Protein AF-A0A5Q4E568-F1 (afdb_monomer_lite)

Foldseek 3Di:
DQVQLVDDDDLVVLLVVLVVDVVSVVVLVVLLLDQDPPSNLSSLVSNLVNAAQQRPSCQVCLVSLLVSLPPHALSSNLSSLSVNVSHDDDPVCLVSLLVSLCVLQLPLPHALNSNLSSLLSNLVSCVVPVVCPVVLVVSLDCSRPVSHDPVSNVVSVVSD

pLDDT: mean 96.93, std 1.88, range [87.62, 98.88]

Structure (mmCIF, N/CA/C/O backbone):
data_AF-A0A5Q4E568-F1
#
_entry.id   AF-A0A5Q4E568-F1
#
loop_
_atom_site.group_PDB
_atom_site.id
_atom_site.type_symbol
_atom_site.label_atom_id
_atom_site.label_alt_id
_atom_site.label_comp_id
_atom_site.label_asym_id
_atom_site.label_entity_id
_atom_site.label_seq_id
_atom_site.pdbx_PDB_ins_code
_atom_site.Cartn_x
_atom_site.Cartn_y
_atom_site.Cartn_z
_atom_site.occupancy
_atom_site.B_iso_or_equiv
_atom_site.auth_seq_id
_atom_site.auth_comp_id
_atom_site.auth_asym_id
_atom_site.auth_atom_id
_atom_site.pdbx_PDB_model_num
ATOM 1 N N . MET A 1 1 ? 14.995 -4.856 -17.085 1.00 96.12 1 MET A N 1
ATOM 2 C CA . MET A 1 1 ? 14.725 -4.018 -15.890 1.00 96.12 1 MET A CA 1
ATOM 3 C C . MET A 1 1 ? 15.448 -4.468 -14.619 1.00 96.12 1 MET A C 1
ATOM 5 O O . MET A 1 1 ? 15.857 -3.605 -13.848 1.00 96.12 1 MET A O 1
ATOM 9 N N . LYS A 1 2 ? 15.630 -5.776 -14.369 1.00 95.12 2 LYS A N 1
ATOM 10 C CA . LYS A 1 2 ? 16.262 -6.286 -13.126 1.00 95.12 2 LYS A CA 1
ATOM 11 C C . LYS A 1 2 ? 17.632 -5.675 -12.806 1.00 95.12 2 LYS A C 1
ATOM 13 O O . LYS A 1 2 ? 17.850 -5.264 -11.672 1.00 95.12 2 LYS A O 1
ATOM 18 N N . GLU A 1 3 ? 18.519 -5.578 -13.794 1.00 95.75 3 GLU A N 1
ATOM 19 C CA . GLU A 1 3 ? 19.861 -4.996 -13.623 1.00 95.75 3 GLU A CA 1
ATOM 20 C C . GLU A 1 3 ? 19.802 -3.518 -13.219 1.00 95.75 3 GLU A C 1
ATOM 22 O O . GLU A 1 3 ? 20.449 -3.114 -12.254 1.00 95.75 3 GLU A O 1
ATOM 27 N N . ILE A 1 4 ? 18.950 -2.734 -13.890 1.00 95.94 4 ILE A N 1
ATOM 28 C CA . ILE A 1 4 ? 18.729 -1.314 -13.579 1.00 95.94 4 ILE A CA 1
ATOM 29 C C . ILE A 1 4 ? 18.266 -1.166 -12.125 1.00 95.94 4 ILE A C 1
ATOM 31 O O . ILE A 1 4 ? 18.853 -0.407 -11.360 1.00 95.94 4 ILE A O 1
ATOM 35 N N . LEU A 1 5 ? 17.252 -1.937 -11.719 1.00 96.88 5 LEU A N 1
ATOM 36 C CA . LEU A 1 5 ? 16.666 -1.876 -10.375 1.00 96.88 5 LEU A CA 1
ATOM 37 C C . LEU A 1 5 ? 17.610 -2.401 -9.278 1.00 96.88 5 LEU A C 1
ATOM 39 O O . LEU A 1 5 ? 17.512 -1.974 -8.124 1.00 96.88 5 LEU A O 1
ATOM 43 N N . ALA A 1 6 ? 18.537 -3.301 -9.613 1.00 96.50 6 ALA A N 1
ATOM 44 C CA . ALA A 1 6 ? 19.588 -3.758 -8.705 1.00 96.50 6 ALA A CA 1
ATOM 45 C C . ALA A 1 6 ? 20.673 -2.687 -8.481 1.00 96.50 6 ALA A C 1
ATOM 47 O O . ALA A 1 6 ? 21.226 -2.589 -7.384 1.00 96.50 6 ALA A O 1
ATOM 48 N N . GLY A 1 7 ? 20.944 -1.859 -9.492 1.00 95.44 7 GLY A N 1
ATOM 49 C CA . GLY A 1 7 ? 21.961 -0.809 -9.466 1.00 95.44 7 GLY A CA 1
ATOM 50 C C . GLY A 1 7 ? 21.504 0.525 -8.869 1.00 95.44 7 GLY A C 1
ATOM 51 O O . GLY A 1 7 ? 20.520 0.617 -8.131 1.00 95.44 7 GLY A O 1
ATOM 52 N N . ARG A 1 8 ? 22.265 1.584 -9.168 1.00 95.12 8 ARG A N 1
ATOM 53 C CA . ARG A 1 8 ? 21.833 2.977 -8.981 1.00 95.12 8 ARG A CA 1
ATOM 54 C C . ARG A 1 8 ? 21.131 3.429 -10.257 1.00 95.12 8 ARG A C 1
ATOM 56 O O . ARG A 1 8 ? 21.626 3.161 -11.345 1.00 95.12 8 ARG A O 1
ATOM 63 N N . PHE A 1 9 ? 20.023 4.140 -10.115 1.00 96.38 9 PHE A N 1
ATOM 64 C CA . PHE A 1 9 ? 19.276 4.702 -11.235 1.00 96.38 9 PHE A CA 1
ATOM 65 C C . PHE A 1 9 ? 18.745 6.086 -10.864 1.00 96.38 9 PHE A C 1
ATOM 67 O O . PHE A 1 9 ? 18.552 6.391 -9.683 1.00 96.38 9 PHE A O 1
ATOM 74 N N . ASN A 1 10 ? 18.513 6.921 -11.872 1.00 97.69 10 ASN A N 1
ATOM 75 C CA . ASN A 1 10 ? 17.818 8.188 -11.706 1.00 97.69 10 ASN A CA 1
ATOM 76 C C . ASN A 1 10 ? 16.300 7.934 -11.719 1.00 97.69 10 ASN A C 1
ATOM 78 O O . ASN A 1 10 ? 15.782 7.269 -12.617 1.00 97.69 10 ASN A O 1
ATOM 82 N N . LYS A 1 11 ? 15.586 8.427 -10.701 1.00 97.38 11 LYS A N 1
ATOM 83 C CA . LYS A 1 11 ? 14.148 8.171 -10.535 1.00 97.38 11 LYS A CA 1
ATOM 84 C C . LYS A 1 11 ? 13.345 8.811 -11.668 1.00 97.38 11 LYS A C 1
ATOM 86 O O . LYS A 1 11 ? 12.472 8.161 -12.228 1.00 97.38 11 LYS A O 1
ATOM 91 N N . GLU A 1 12 ? 13.633 10.064 -12.002 1.00 98.00 12 GLU A N 1
ATOM 92 C CA . GLU A 1 12 ? 12.919 10.834 -13.021 1.00 98.00 12 GLU A CA 1
ATOM 93 C C . GLU A 1 12 ? 13.098 10.231 -14.423 1.00 98.00 12 GLU A C 1
ATOM 95 O O . GLU A 1 12 ? 12.135 10.137 -15.183 1.00 98.00 12 GLU A O 1
ATOM 100 N N . GLU A 1 13 ? 14.306 9.779 -14.761 1.00 97.88 13 GLU A N 1
ATOM 101 C CA . GLU A 1 13 ? 14.574 9.069 -16.018 1.00 97.88 13 GLU A CA 1
ATOM 102 C C . GLU A 1 13 ? 13.841 7.730 -16.077 1.00 97.88 13 GLU A C 1
ATOM 104 O O . GLU A 1 13 ? 13.240 7.398 -17.099 1.00 97.88 13 GLU A O 1
ATOM 109 N N . LEU A 1 14 ? 13.837 6.979 -14.972 1.00 97.88 14 LEU A N 1
ATOM 110 C CA . LEU A 1 14 ? 13.170 5.686 -14.926 1.00 97.88 14 LEU A CA 1
ATOM 111 C C . LEU A 1 14 ? 11.645 5.833 -15.007 1.00 97.88 14 LEU A C 1
ATOM 113 O O . LEU A 1 14 ? 11.013 5.066 -15.722 1.00 97.88 14 LEU A O 1
ATOM 117 N N . VAL A 1 15 ? 11.054 6.853 -14.376 1.00 98.38 15 VAL A N 1
ATOM 118 C CA . VAL A 1 15 ? 9.627 7.182 -14.551 1.00 98.38 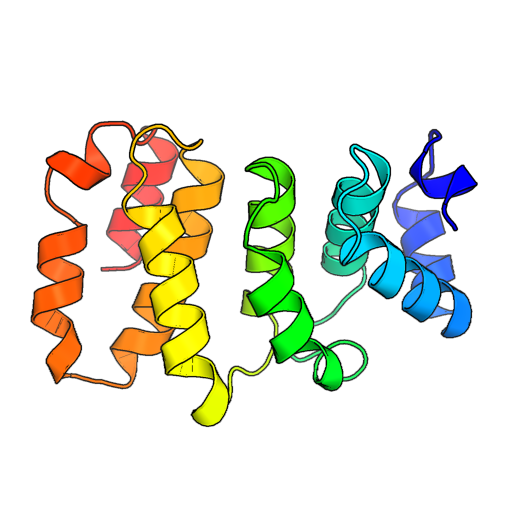15 VAL A CA 1
ATOM 119 C C . VAL A 1 15 ? 9.311 7.494 -16.017 1.00 98.38 15 VAL A C 1
ATOM 121 O O . VAL A 1 15 ? 8.334 6.974 -16.554 1.00 98.38 15 VAL A O 1
ATOM 124 N N . LYS A 1 16 ? 10.144 8.296 -16.699 1.00 98.06 16 LYS A N 1
ATOM 125 C CA . LYS A 1 16 ? 9.963 8.582 -18.135 1.00 98.06 16 LYS A CA 1
ATOM 126 C C . LYS A 1 16 ? 10.023 7.307 -18.975 1.00 98.06 16 LYS A C 1
ATOM 128 O O . LYS A 1 16 ? 9.167 7.125 -19.834 1.00 98.06 16 LYS A O 1
ATOM 133 N N . LEU A 1 17 ? 10.986 6.422 -18.705 1.00 98.00 17 LEU A N 1
ATOM 134 C CA . LEU A 1 17 ? 11.104 5.138 -19.398 1.00 98.00 17 LEU A CA 1
ATOM 135 C C . LEU A 1 17 ? 9.851 4.278 -19.200 1.00 98.00 17 LEU A C 1
ATOM 137 O O . LEU A 1 17 ? 9.287 3.793 -20.173 1.00 98.00 17 LEU A O 1
ATOM 141 N N . LEU A 1 18 ? 9.397 4.117 -17.956 1.00 98.12 18 LEU A N 1
ATOM 142 C CA . LEU A 1 18 ? 8.241 3.279 -17.630 1.00 98.12 18 LEU A CA 1
ATOM 143 C C . LEU A 1 18 ? 6.921 3.829 -18.192 1.00 98.12 18 LEU A C 1
ATOM 145 O O . LEU A 1 18 ? 6.009 3.058 -18.476 1.00 98.12 18 LEU A O 1
ATOM 149 N N . ASN A 1 19 ? 6.803 5.147 -18.360 1.00 97.38 19 ASN A N 1
ATOM 150 C CA . ASN A 1 19 ? 5.640 5.753 -19.009 1.00 97.38 19 ASN A CA 1
ATOM 151 C C . ASN A 1 19 ? 5.699 5.687 -20.539 1.00 97.38 19 ASN A C 1
ATOM 153 O O . ASN A 1 19 ? 4.650 5.624 -21.175 1.00 97.38 19 ASN A O 1
ATOM 157 N N . ALA A 1 20 ? 6.895 5.691 -21.130 1.00 97.50 20 ALA A N 1
ATOM 158 C CA . ALA A 1 20 ? 7.072 5.606 -22.578 1.00 97.50 20 ALA A CA 1
ATOM 159 C C . ALA A 1 20 ? 7.030 4.164 -23.114 1.00 97.50 20 ALA A C 1
ATOM 161 O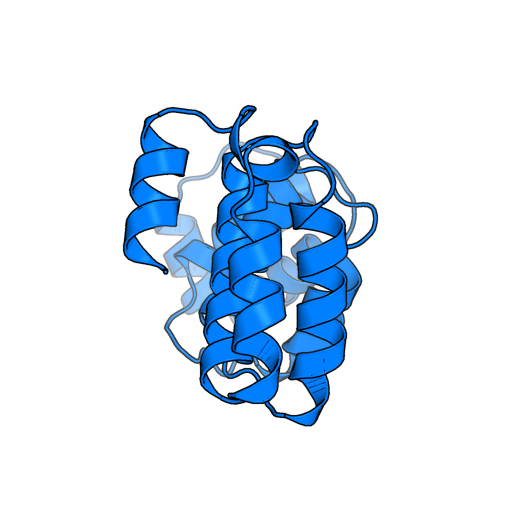 O . ALA A 1 20 ? 6.676 3.960 -24.273 1.00 97.50 20 ALA A O 1
ATOM 162 N N . ASP A 1 21 ? 7.390 3.173 -22.295 1.00 97.69 21 ASP A N 1
ATOM 163 C CA . ASP A 1 21 ? 7.553 1.780 -22.711 1.00 97.69 21 ASP A CA 1
ATOM 164 C C . ASP A 1 21 ? 6.720 0.831 -21.834 1.00 97.69 21 ASP A C 1
ATOM 166 O O . ASP A 1 21 ? 7.040 0.547 -20.673 1.00 97.69 21 ASP A O 1
ATOM 170 N N . ARG A 1 22 ? 5.640 0.308 -22.429 1.00 95.81 22 ARG A N 1
ATOM 171 C CA . ARG A 1 22 ? 4.723 -0.628 -21.772 1.00 95.81 22 ARG A CA 1
ATOM 172 C C . ARG A 1 22 ? 5.404 -1.941 -21.387 1.00 95.81 22 ARG A C 1
ATOM 174 O O . ARG A 1 22 ? 5.112 -2.464 -20.317 1.00 95.81 22 ARG A O 1
ATOM 181 N N . GLU A 1 23 ? 6.318 -2.462 -22.200 1.00 97.75 23 GLU A N 1
ATOM 182 C CA . GLU A 1 23 ? 6.997 -3.723 -21.887 1.00 97.75 23 GLU A CA 1
ATOM 183 C C . GLU A 1 23 ? 7.902 -3.565 -20.662 1.00 97.75 23 GLU A C 1
ATOM 185 O O . GLU A 1 23 ? 7.974 -4.456 -19.816 1.00 97.75 23 GLU A O 1
ATOM 190 N N . LYS A 1 24 ? 8.554 -2.405 -20.508 1.00 98.25 24 LYS A N 1
ATOM 191 C CA . LYS A 1 24 ? 9.356 -2.100 -19.308 1.00 98.25 24 LYS A CA 1
ATOM 192 C C . LYS A 1 24 ? 8.487 -1.929 -18.072 1.00 98.25 24 LYS A C 1
ATOM 194 O O . LYS A 1 24 ? 8.895 -2.357 -16.986 1.00 98.25 24 LYS A O 1
ATOM 199 N N . PHE A 1 25 ? 7.310 -1.326 -18.222 1.00 98.38 25 PHE A N 1
ATOM 200 C CA . PHE A 1 25 ? 6.323 -1.252 -17.149 1.00 98.38 25 PHE A CA 1
ATOM 201 C C . PHE A 1 25 ? 5.895 -2.651 -16.696 1.00 98.38 25 PHE A C 1
ATOM 203 O O . PHE A 1 25 ? 6.017 -2.973 -15.512 1.00 98.38 25 PHE A O 1
ATOM 210 N N . ASP A 1 26 ? 5.495 -3.504 -17.639 1.00 97.88 26 ASP A N 1
ATOM 211 C CA . ASP A 1 26 ? 5.042 -4.868 -17.366 1.00 97.88 26 ASP A CA 1
ATOM 212 C C . ASP A 1 26 ? 6.175 -5.721 -16.759 1.00 97.88 26 ASP A C 1
ATOM 214 O O . ASP A 1 26 ? 5.964 -6.425 -15.769 1.00 97.88 26 ASP A O 1
ATOM 218 N N . GLU A 1 27 ? 7.416 -5.592 -17.250 1.00 98.19 27 GLU A N 1
ATOM 219 C CA . GLU A 1 27 ? 8.587 -6.247 -16.645 1.00 98.19 27 GLU A CA 1
ATOM 220 C C . GLU A 1 27 ? 8.778 -5.795 -15.186 1.00 98.19 27 GLU A C 1
ATOM 222 O O . GLU A 1 27 ? 9.026 -6.614 -14.299 1.00 98.19 27 GLU A O 1
ATOM 227 N N . THR A 1 28 ? 8.630 -4.497 -14.909 1.00 98.69 28 THR A N 1
ATOM 228 C CA . THR A 1 28 ? 8.763 -3.934 -13.553 1.00 98.69 28 THR A CA 1
ATOM 229 C C . THR A 1 28 ? 7.669 -4.442 -12.622 1.00 98.69 28 THR A C 1
ATOM 231 O O . THR A 1 28 ? 7.955 -4.786 -11.474 1.00 98.69 28 THR A O 1
ATOM 234 N N . LEU A 1 29 ? 6.437 -4.559 -13.114 1.00 98.50 29 LEU A N 1
ATOM 235 C CA . LEU A 1 29 ? 5.324 -5.155 -12.382 1.00 98.50 29 LEU A CA 1
ATOM 236 C C . LEU A 1 29 ? 5.601 -6.607 -11.995 1.00 98.50 29 LEU A C 1
ATOM 238 O O . LEU A 1 29 ? 5.481 -6.965 -10.822 1.00 98.50 29 LEU A O 1
ATOM 242 N N . LEU A 1 30 ? 6.048 -7.433 -12.940 1.00 98.38 30 LEU A N 1
ATOM 243 C CA . LEU A 1 30 ? 6.394 -8.824 -12.645 1.00 98.38 30 LEU A CA 1
ATOM 244 C C . LEU A 1 30 ? 7.514 -8.916 -11.599 1.00 98.38 30 LEU A C 1
ATOM 246 O O . LEU A 1 30 ? 7.422 -9.712 -10.665 1.00 98.38 30 LEU A O 1
ATOM 250 N N . ILE A 1 31 ? 8.527 -8.049 -11.687 1.00 98.50 31 ILE A N 1
ATOM 251 C CA . ILE A 1 31 ? 9.615 -7.974 -10.701 1.00 98.50 31 ILE A CA 1
ATOM 252 C C . ILE A 1 31 ? 9.096 -7.576 -9.311 1.00 98.50 31 ILE A C 1
ATOM 254 O O . ILE A 1 31 ? 9.571 -8.124 -8.313 1.00 98.50 31 ILE A O 1
ATOM 258 N N . ALA A 1 32 ? 8.137 -6.649 -9.225 1.00 98.44 32 ALA A N 1
ATOM 259 C CA . ALA A 1 32 ? 7.524 -6.233 -7.962 1.00 98.44 32 ALA A CA 1
ATOM 260 C C . ALA A 1 32 ? 6.743 -7.374 -7.289 1.00 98.44 32 ALA A C 1
ATOM 262 O O . ALA A 1 32 ? 6.744 -7.501 -6.065 1.00 98.44 32 ALA A O 1
ATOM 263 N N . LEU A 1 33 ? 6.127 -8.257 -8.077 1.00 98.19 33 LEU A N 1
ATOM 264 C CA . LEU A 1 33 ? 5.422 -9.428 -7.553 1.00 98.19 33 LEU A CA 1
ATOM 265 C C . LEU A 1 33 ? 6.384 -10.511 -7.022 1.00 98.19 33 LEU A C 1
ATOM 267 O O . LEU A 1 33 ? 6.028 -11.244 -6.093 1.00 98.19 33 LEU A O 1
ATOM 271 N N . GLU A 1 34 ? 7.626 -10.576 -7.520 1.00 97.38 34 GLU A N 1
ATOM 272 C CA . GLU A 1 34 ? 8.669 -11.475 -6.997 1.00 97.38 34 GLU A CA 1
ATOM 273 C C . GLU A 1 34 ? 9.043 -11.164 -5.526 1.00 97.38 34 GLU A C 1
ATOM 275 O O . GLU A 1 34 ? 8.687 -10.133 -4.952 1.00 97.38 34 GLU A O 1
ATOM 280 N N . ASN A 1 35 ? 9.774 -12.067 -4.866 1.00 95.50 35 ASN A N 1
ATOM 281 C CA . ASN A 1 35 ? 10.269 -11.869 -3.496 1.00 95.50 35 ASN A CA 1
ATOM 282 C C . ASN A 1 35 ? 11.804 -11.815 -3.440 1.00 95.50 35 ASN A C 1
ATOM 284 O O . ASN A 1 35 ? 12.433 -12.530 -2.665 1.00 95.50 35 ASN A O 1
ATOM 288 N N . LYS A 1 36 ? 12.422 -10.996 -4.304 1.00 95.75 36 LYS A N 1
ATOM 289 C CA . LYS A 1 36 ? 13.884 -10.855 -4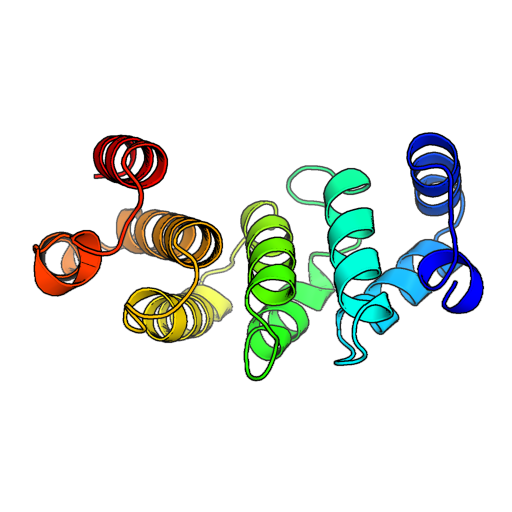.392 1.00 95.75 36 LYS A CA 1
ATOM 290 C C . LYS A 1 36 ? 14.324 -9.489 -3.889 1.00 95.75 36 LYS A C 1
ATOM 292 O O . LYS A 1 36 ? 14.294 -8.498 -4.615 1.00 95.75 36 LYS A O 1
ATOM 297 N N . HIS A 1 37 ? 14.733 -9.425 -2.628 1.00 91.25 37 HIS A N 1
ATOM 298 C CA . HIS A 1 37 ? 15.237 -8.190 -2.034 1.00 91.25 37 HIS A CA 1
ATOM 299 C C . HIS A 1 37 ? 16.648 -7.842 -2.565 1.00 91.25 37 HIS A C 1
ATOM 301 O O . HIS A 1 37 ? 17.478 -8.743 -2.659 1.00 91.25 37 HIS A O 1
ATOM 307 N N . PRO A 1 38 ? 16.963 -6.564 -2.882 1.00 95.06 38 PRO A N 1
ATOM 308 C CA . PRO A 1 38 ? 16.102 -5.373 -2.817 1.00 95.06 38 PRO A CA 1
ATOM 309 C C . PRO A 1 38 ? 15.318 -5.093 -4.111 1.00 95.06 38 PRO A C 1
ATOM 311 O O . PRO A 1 38 ? 14.529 -4.153 -4.152 1.00 95.06 38 PRO A O 1
ATOM 314 N N . VAL A 1 39 ? 15.548 -5.872 -5.170 1.00 97.88 39 VAL A N 1
ATOM 315 C CA . VAL A 1 39 ? 15.077 -5.588 -6.534 1.00 97.88 39 VAL A CA 1
ATOM 316 C C . VAL A 1 39 ? 13.550 -5.508 -6.612 1.00 97.88 39 VAL A C 1
ATOM 318 O O . VAL A 1 39 ? 13.026 -4.530 -7.139 1.00 97.88 39 VAL A O 1
ATOM 321 N N . SER A 1 40 ? 12.828 -6.469 -6.032 1.00 98.31 40 SER A N 1
ATOM 322 C CA . SER A 1 40 ? 11.357 -6.471 -6.037 1.00 98.31 40 SER A CA 1
ATOM 323 C C . SER A 1 40 ? 10.764 -5.297 -5.257 1.00 98.31 40 SER A C 1
ATOM 325 O O . SER A 1 40 ? 9.829 -4.653 -5.720 1.00 98.31 40 SER A O 1
ATOM 327 N N . TRP A 1 41 ? 11.364 -4.947 -4.115 1.00 98.19 41 TRP A N 1
ATOM 328 C CA . TRP A 1 41 ? 10.947 -3.774 -3.345 1.00 98.19 41 TRP A CA 1
ATOM 329 C C . TRP A 1 41 ? 11.146 -2.475 -4.132 1.00 98.19 41 TRP A C 1
ATOM 331 O O . TRP A 1 41 ? 10.248 -1.636 -4.176 1.00 98.19 41 TRP A O 1
ATOM 341 N N . ARG A 1 42 ? 12.299 -2.317 -4.791 1.00 98.44 42 ARG A N 1
ATOM 342 C CA . ARG A 1 42 ? 12.577 -1.149 -5.638 1.00 98.44 42 ARG A CA 1
ATOM 343 C C . ARG A 1 42 ? 11.651 -1.080 -6.846 1.00 98.44 42 ARG A C 1
ATOM 345 O O . ARG A 1 42 ? 11.264 0.016 -7.230 1.00 98.44 42 ARG A O 1
ATOM 352 N N . ALA A 1 43 ? 11.270 -2.223 -7.411 1.00 98.69 43 ALA A N 1
ATOM 353 C CA . ALA A 1 43 ? 10.277 -2.283 -8.475 1.00 98.69 43 ALA A CA 1
ATOM 354 C C . ALA A 1 43 ? 8.909 -1.776 -7.995 1.00 98.69 43 ALA A C 1
ATOM 356 O O . ALA A 1 43 ? 8.350 -0.881 -8.619 1.00 98.69 43 ALA A O 1
ATOM 357 N N . ALA A 1 44 ? 8.417 -2.258 -6.846 1.00 98.69 44 ALA A N 1
ATOM 358 C CA . ALA A 1 44 ? 7.178 -1.759 -6.244 1.00 98.69 44 ALA A CA 1
ATOM 359 C C . ALA A 1 44 ? 7.252 -0.247 -5.956 1.00 98.69 44 ALA A C 1
ATOM 361 O O . ALA A 1 44 ? 6.341 0.506 -6.288 1.00 98.69 44 ALA A O 1
ATOM 362 N N . TRP A 1 45 ? 8.376 0.222 -5.411 1.00 98.56 45 TRP A N 1
ATOM 363 C CA . TRP A 1 45 ? 8.606 1.648 -5.187 1.00 98.56 45 TRP A CA 1
ATOM 364 C C . TRP A 1 45 ? 8.546 2.459 -6.491 1.00 98.56 45 TRP A C 1
ATOM 366 O O . TRP A 1 45 ? 7.907 3.507 -6.531 1.00 98.56 45 TRP A O 1
ATOM 376 N N . MET A 1 46 ? 9.164 1.970 -7.571 1.00 98.56 46 MET A N 1
ATOM 377 C CA . MET A 1 46 ? 9.134 2.641 -8.873 1.00 98.56 46 MET A CA 1
ATOM 378 C C . MET A 1 46 ? 7.741 2.671 -9.496 1.00 98.56 46 MET A C 1
ATOM 380 O O . MET A 1 46 ? 7.357 3.708 -10.032 1.00 98.56 46 MET A O 1
ATOM 384 N N . LEU A 1 47 ? 6.977 1.580 -9.400 1.00 98.56 47 LEU A N 1
ATOM 385 C CA . LEU A 1 47 ? 5.596 1.535 -9.889 1.00 98.56 47 LEU A CA 1
ATOM 386 C C . LEU A 1 47 ? 4.737 2.577 -9.181 1.00 98.56 47 LEU A C 1
ATOM 388 O O . LEU A 1 47 ? 4.057 3.346 -9.850 1.00 98.56 47 LEU A O 1
ATOM 392 N N . TYR A 1 48 ? 4.842 2.669 -7.853 1.00 98.44 48 TYR A N 1
ATOM 393 C CA . TYR A 1 48 ? 4.121 3.677 -7.081 1.00 98.44 48 TYR A CA 1
ATOM 394 C C . TYR A 1 48 ? 4.422 5.115 -7.545 1.00 98.44 48 TYR A C 1
ATOM 396 O O . TYR A 1 48 ? 3.517 5.938 -7.608 1.00 98.44 48 TYR A O 1
ATOM 404 N N . HIS A 1 49 ? 5.678 5.431 -7.884 1.00 98.00 49 HIS A N 1
ATOM 405 C CA . HIS A 1 49 ? 6.058 6.770 -8.374 1.00 98.00 49 HIS A CA 1
ATOM 406 C C . HIS A 1 49 ? 5.760 7.010 -9.858 1.00 98.00 49 HIS A C 1
ATOM 408 O O . HIS A 1 49 ? 5.966 8.120 -10.342 1.00 98.00 49 HIS A O 1
ATOM 414 N N . THR A 1 50 ? 5.335 5.978 -10.582 1.00 97.88 50 THR A N 1
ATOM 415 C CA . THR A 1 50 ? 5.032 6.047 -12.020 1.00 97.88 50 THR A CA 1
ATOM 416 C C . THR A 1 50 ? 3.530 6.040 -12.281 1.00 97.88 50 THR A C 1
ATOM 418 O O . THR A 1 50 ? 3.079 6.606 -13.275 1.00 97.88 50 THR A O 1
ATOM 421 N N . MET A 1 51 ? 2.767 5.365 -11.422 1.00 96.44 51 MET A N 1
ATOM 422 C CA . MET A 1 51 ? 1.330 5.202 -11.581 1.00 96.44 51 MET A CA 1
ATOM 423 C C . MET A 1 51 ? 0.552 6.462 -11.207 1.00 96.44 51 MET A C 1
ATOM 425 O O . MET A 1 51 ? 0.989 7.277 -10.393 1.00 96.44 51 MET A O 1
ATOM 429 N N . GLU A 1 52 ? -0.645 6.562 -11.766 1.00 95.44 52 GLU A N 1
ATOM 430 C CA . GLU A 1 52 ? -1.656 7.541 -11.374 1.00 95.44 52 GLU A CA 1
ATOM 431 C C . GLU A 1 52 ? -2.739 6.875 -10.506 1.00 95.44 52 GLU A C 1
ATOM 433 O O . GLU A 1 52 ? -2.753 5.657 -10.300 1.00 95.44 52 GLU A O 1
ATOM 438 N N . GLU A 1 53 ? -3.662 7.670 -9.966 1.00 96.00 53 GLU A N 1
ATOM 439 C CA . GLU A 1 53 ? -4.847 7.123 -9.303 1.00 96.00 53 GLU A CA 1
ATOM 440 C C . GLU A 1 53 ? -5.700 6.343 -10.320 1.00 96.00 53 GLU A C 1
ATOM 442 O O . GLU A 1 53 ? -5.925 6.801 -11.440 1.00 96.00 53 GLU A O 1
ATOM 447 N N . LYS A 1 54 ? -6.175 5.154 -9.934 1.00 95.31 54 LYS A N 1
ATOM 448 C CA . LYS A 1 54 ? -6.940 4.221 -10.778 1.00 95.31 54 LYS A CA 1
ATOM 449 C C . LYS A 1 54 ? -6.215 3.834 -12.071 1.00 95.31 54 LYS A C 1
ATOM 451 O O . LYS A 1 54 ? -6.840 3.656 -13.120 1.00 95.31 54 LYS A O 1
ATOM 456 N N . ASP A 1 55 ? -4.890 3.688 -12.001 1.00 96.25 55 ASP A N 1
ATOM 457 C CA . ASP A 1 55 ? -4.074 3.310 -13.153 1.00 96.25 55 ASP A CA 1
ATOM 458 C C . ASP A 1 55 ? -4.515 1.961 -13.746 1.00 96.25 55 ASP A C 1
ATOM 460 O O . ASP A 1 55 ? -4.328 0.881 -13.171 1.00 96.25 55 ASP A O 1
ATOM 464 N N . ARG A 1 56 ? -5.075 2.025 -14.957 1.00 96.06 56 ARG A N 1
ATOM 465 C CA . ARG A 1 56 ? -5.611 0.864 -15.678 1.00 96.06 56 ARG A CA 1
ATOM 466 C C . ARG A 1 56 ? -4.548 -0.178 -16.026 1.00 96.06 56 ARG A C 1
ATOM 468 O O . ARG A 1 56 ? -4.915 -1.321 -16.279 1.00 96.06 56 ARG A O 1
ATOM 475 N N . ARG A 1 57 ? -3.257 0.180 -16.043 1.00 96.75 57 ARG A N 1
ATOM 476 C CA . ARG A 1 57 ? -2.158 -0.771 -16.292 1.00 96.75 57 ARG A CA 1
ATOM 477 C C . ARG A 1 57 ? -2.021 -1.775 -15.146 1.00 96.75 57 ARG A C 1
ATOM 479 O O . ARG A 1 57 ? -1.696 -2.933 -15.381 1.00 96.75 57 ARG A O 1
ATOM 486 N N . LEU A 1 58 ? -2.299 -1.341 -13.914 1.00 97.12 58 LEU A N 1
ATOM 487 C CA . LEU A 1 58 ? -2.161 -2.147 -12.694 1.00 97.12 58 LEU A CA 1
ATOM 488 C C . LEU A 1 58 ? -3.480 -2.763 -12.224 1.00 97.12 58 LEU A C 1
ATOM 490 O O . LEU A 1 58 ? -3.453 -3.784 -11.541 1.00 97.12 58 LEU A O 1
ATOM 494 N N . GLN A 1 59 ? -4.621 -2.186 -12.609 1.00 96.44 59 GLN A N 1
ATOM 495 C CA . GLN A 1 59 ? -5.948 -2.645 -12.190 1.00 96.44 59 GLN A CA 1
ATOM 496 C C . GLN A 1 59 ? -6.182 -4.165 -12.371 1.00 96.44 59 GLN A C 1
ATOM 498 O O . GLN A 1 59 ? -6.644 -4.798 -11.421 1.00 96.44 59 GLN A O 1
ATOM 503 N N . PRO A 1 60 ? -5.802 -4.807 -13.500 1.00 96.69 60 PRO A N 1
ATOM 504 C CA . PRO A 1 60 ? -5.971 -6.256 -13.680 1.00 96.69 60 PRO A CA 1
ATOM 505 C C . PRO A 1 60 ? -5.112 -7.118 -12.741 1.00 96.69 60 PRO A C 1
ATOM 507 O O . PRO A 1 60 ? -5.329 -8.324 -12.640 1.00 96.69 60 PRO A O 1
ATOM 510 N N . TYR A 1 61 ? -4.121 -6.516 -12.079 1.00 97.81 61 TYR A N 1
ATOM 511 C CA . TYR A 1 61 ? -3.162 -7.191 -11.207 1.00 97.81 61 TYR A CA 1
ATOM 512 C C . TYR A 1 61 ? -3.461 -7.005 -9.717 1.00 97.81 61 TYR A C 1
ATOM 514 O O . TYR A 1 61 ? -2.700 -7.499 -8.882 1.00 97.81 61 TYR A O 1
ATOM 522 N N . LEU A 1 62 ? -4.559 -6.326 -9.362 1.00 98.06 62 LEU A N 1
ATOM 523 C CA . LEU A 1 62 ? -4.997 -6.157 -7.976 1.00 98.06 62 LEU A CA 1
ATOM 524 C C . LEU A 1 62 ? -4.974 -7.478 -7.173 1.00 98.06 62 LEU A C 1
ATOM 526 O O . LEU A 1 62 ? -4.316 -7.506 -6.130 1.00 98.06 62 LEU A O 1
ATOM 530 N N . PRO A 1 63 ? -5.564 -8.602 -7.636 1.00 97.88 63 PRO A N 1
ATOM 531 C CA . PRO A 1 63 ? -5.530 -9.842 -6.859 1.00 97.88 63 PRO A CA 1
ATOM 532 C C . PRO A 1 63 ? -4.110 -10.405 -6.661 1.00 97.88 63 PRO A C 1
ATOM 534 O O . PRO A 1 63 ? -3.806 -10.983 -5.617 1.00 97.88 63 PRO A O 1
ATOM 537 N N . GLN A 1 64 ? -3.207 -10.233 -7.629 1.00 98.25 64 GLN A N 1
ATOM 538 C CA . GLN A 1 64 ? -1.801 -10.628 -7.517 1.00 98.25 64 GLN A CA 1
ATOM 539 C C . GLN A 1 64 ? -1.067 -9.741 -6.509 1.00 98.25 64 GLN A C 1
ATOM 541 O O . GLN A 1 64 ? -0.294 -10.265 -5.712 1.00 98.25 64 GLN A O 1
ATOM 546 N N . LEU A 1 65 ? -1.321 -8.429 -6.520 1.00 98.50 65 LEU A N 1
ATOM 547 C CA . LEU A 1 65 ? -0.739 -7.466 -5.582 1.00 98.50 65 LEU A CA 1
ATOM 548 C C . LEU A 1 65 ? -1.168 -7.764 -4.140 1.00 98.50 65 LEU A C 1
ATOM 550 O O . LEU A 1 65 ? -0.321 -7.765 -3.247 1.00 98.50 65 LEU A O 1
ATOM 554 N N . ILE A 1 66 ? -2.446 -8.095 -3.922 1.00 98.50 66 ILE A N 1
ATOM 555 C CA . ILE A 1 66 ? -2.965 -8.498 -2.606 1.00 98.50 66 ILE A CA 1
ATOM 556 C C . ILE A 1 66 ? -2.272 -9.781 -2.136 1.00 98.50 66 ILE A C 1
ATOM 558 O O . ILE A 1 66 ? -1.677 -9.802 -1.060 1.00 98.50 66 ILE A O 1
ATOM 562 N N . ARG A 1 67 ? -2.255 -10.837 -2.965 1.00 97.88 67 ARG A N 1
ATOM 563 C CA . ARG A 1 67 ? -1.565 -12.100 -2.626 1.00 97.88 67 ARG A CA 1
ATOM 564 C C . ARG A 1 67 ? -0.079 -11.898 -2.345 1.00 97.88 67 ARG A C 1
ATOM 566 O O . ARG A 1 67 ? 0.486 -12.563 -1.480 1.00 97.88 67 ARG A O 1
ATOM 573 N N . ALA A 1 68 ? 0.549 -10.978 -3.070 1.00 97.69 68 ALA A N 1
ATOM 574 C CA . ALA A 1 68 ? 1.958 -10.662 -2.940 1.00 97.69 68 ALA A CA 1
ATOM 575 C C . ALA A 1 68 ? 2.298 -10.056 -1.565 1.00 97.69 68 ALA A C 1
ATOM 577 O O . ALA A 1 68 ? 3.436 -10.203 -1.135 1.00 97.69 68 ALA A O 1
ATOM 578 N N . LEU A 1 69 ? 1.357 -9.448 -0.831 1.00 98.31 69 LEU A N 1
ATOM 579 C CA . LEU A 1 69 ? 1.613 -8.936 0.524 1.00 98.31 69 LEU A CA 1
ATOM 580 C C . LEU A 1 69 ? 2.176 -10.013 1.465 1.00 98.31 69 LEU A C 1
ATOM 582 O O . LEU A 1 69 ? 3.059 -9.725 2.280 1.00 98.31 69 LEU A O 1
ATOM 586 N N . LYS A 1 70 ? 1.711 -11.259 1.344 1.00 95.62 70 LYS A N 1
ATOM 587 C CA . LYS A 1 70 ? 2.133 -12.361 2.210 1.00 95.62 70 LYS A CA 1
ATOM 588 C C . LYS A 1 70 ? 3.594 -12.751 1.958 1.00 95.62 70 LYS A C 1
ATOM 590 O O . LYS A 1 70 ? 4.033 -12.920 0.824 1.00 95.62 70 LYS A O 1
ATOM 595 N N . GLY A 1 71 ? 4.360 -12.921 3.037 1.00 91.44 71 GLY A N 1
ATOM 596 C CA . GLY A 1 71 ? 5.754 -13.389 2.981 1.00 91.44 71 GLY A CA 1
ATOM 597 C C . GLY A 1 71 ? 6.784 -12.352 2.510 1.00 91.44 71 GLY A C 1
ATOM 598 O O . GLY A 1 71 ? 7.960 -12.689 2.354 1.00 91.44 71 GLY A O 1
ATOM 599 N N . LYS A 1 72 ? 6.378 -11.097 2.290 1.00 96.19 72 LYS A N 1
ATOM 600 C CA . LYS A 1 72 ? 7.286 -9.991 1.960 1.00 96.19 72 LYS A CA 1
ATOM 601 C C . LYS A 1 72 ? 7.705 -9.221 3.213 1.00 96.19 72 LYS A C 1
ATOM 603 O O . LYS A 1 72 ? 6.951 -9.116 4.175 1.00 96.19 72 LYS A O 1
ATOM 608 N N . GLY A 1 73 ? 8.910 -8.652 3.181 1.00 97.00 73 GLY A N 1
ATOM 609 C CA . GLY A 1 73 ? 9.395 -7.773 4.248 1.00 97.00 73 GLY A CA 1
ATOM 610 C C . GLY A 1 73 ? 8.627 -6.450 4.313 1.00 97.00 73 GLY A C 1
ATOM 611 O O . GLY A 1 73 ? 8.085 -5.987 3.308 1.00 97.00 73 GLY A O 1
ATOM 612 N N . ASP A 1 74 ? 8.634 -5.812 5.482 1.00 98.00 74 ASP A N 1
ATOM 613 C CA . ASP A 1 74 ? 7.795 -4.650 5.798 1.00 98.00 74 ASP A CA 1
ATOM 614 C C . ASP A 1 74 ? 7.899 -3.489 4.794 1.00 98.00 74 ASP A C 1
ATOM 616 O O . ASP A 1 74 ? 6.891 -2.905 4.400 1.00 98.00 74 ASP A O 1
ATOM 620 N N . GLY A 1 75 ? 9.115 -3.155 4.344 1.00 97.75 75 GLY A N 1
ATOM 621 C CA . GLY A 1 75 ? 9.320 -2.096 3.351 1.00 97.75 75 GLY A CA 1
ATOM 622 C C . GLY A 1 75 ? 8.667 -2.418 2.006 1.00 97.75 75 GLY A C 1
ATOM 623 O O . GLY A 1 75 ? 8.097 -1.536 1.374 1.00 97.75 75 GLY A O 1
ATOM 624 N N . HIS A 1 76 ? 8.693 -3.688 1.600 1.00 98.56 76 HIS A N 1
ATOM 625 C CA . HIS A 1 76 ? 8.069 -4.148 0.364 1.00 98.56 76 HIS A CA 1
ATOM 626 C C . HIS A 1 76 ? 6.547 -4.208 0.494 1.00 98.56 76 HIS A C 1
ATOM 628 O O . HIS A 1 76 ? 5.850 -3.656 -0.353 1.00 98.56 76 HIS A O 1
ATOM 634 N N . GLN A 1 77 ? 6.033 -4.772 1.590 1.00 98.69 77 GLN A N 1
ATOM 635 C CA . GLN A 1 77 ? 4.601 -4.740 1.899 1.00 98.69 77 GLN A CA 1
ATOM 636 C C . GLN A 1 77 ? 4.054 -3.311 1.862 1.00 98.69 77 GLN A C 1
ATOM 638 O O . GLN A 1 77 ? 3.026 -3.067 1.241 1.00 98.69 77 GLN A O 1
ATOM 643 N N . ARG A 1 78 ? 4.772 -2.346 2.450 1.00 98.62 78 ARG A N 1
ATOM 644 C CA . ARG A 1 78 ? 4.360 -0.940 2.445 1.00 98.62 78 ARG A CA 1
ATOM 645 C C . ARG A 1 78 ? 4.195 -0.383 1.033 1.00 98.62 78 ARG A C 1
ATOM 647 O O . ARG A 1 78 ? 3.197 0.281 0.779 1.00 98.62 78 ARG A O 1
ATOM 654 N N . GLU A 1 79 ? 5.147 -0.614 0.128 1.00 98.56 79 GLU A N 1
ATOM 655 C CA . GLU A 1 79 ? 5.022 -0.105 -1.247 1.00 98.56 79 GLU A CA 1
ATOM 656 C C . GLU A 1 79 ? 3.867 -0.778 -2.001 1.00 98.56 79 GLU A C 1
ATOM 658 O O . GLU A 1 79 ? 3.135 -0.098 -2.712 1.00 98.56 79 GLU A O 1
ATOM 663 N N . LEU A 1 80 ? 3.629 -2.075 -1.784 1.00 98.81 80 LEU A N 1
ATOM 664 C CA . LEU A 1 80 ? 2.465 -2.750 -2.365 1.00 98.81 80 LEU A CA 1
ATOM 665 C C . LEU A 1 80 ? 1.142 -2.194 -1.825 1.00 98.81 80 LEU A C 1
ATOM 667 O O . LEU A 1 80 ? 0.245 -1.921 -2.612 1.00 98.81 80 LEU A O 1
ATOM 671 N N . LEU A 1 81 ? 1.028 -1.952 -0.515 1.00 98.88 81 LEU A N 1
ATOM 672 C CA . LEU A 1 81 ? -0.160 -1.326 0.085 1.00 98.88 81 LEU A CA 1
ATOM 673 C C . LEU A 1 81 ? -0.412 0.077 -0.485 1.00 98.88 81 LEU A C 1
ATOM 675 O O . LEU A 1 81 ? -1.559 0.465 -0.688 1.00 98.88 81 LEU A O 1
ATOM 679 N N . ARG A 1 82 ? 0.652 0.837 -0.776 1.00 98.62 82 ARG A N 1
ATOM 680 C CA . ARG A 1 82 ? 0.545 2.150 -1.429 1.00 98.62 82 ARG A CA 1
ATOM 681 C C . ARG A 1 82 ? 0.023 2.050 -2.857 1.00 98.62 82 ARG A C 1
ATOM 683 O O . ARG A 1 82 ? -0.812 2.865 -3.224 1.00 98.62 82 ARG A O 1
ATOM 690 N N . ILE A 1 83 ? 0.504 1.076 -3.632 1.00 98.69 83 ILE A N 1
ATOM 691 C CA . ILE A 1 83 ? -0.010 0.795 -4.980 1.00 98.69 83 ILE A CA 1
ATOM 692 C C . ILE A 1 83 ? -1.488 0.414 -4.894 1.00 98.69 83 ILE A C 1
ATOM 694 O O . ILE A 1 83 ? -2.314 1.031 -5.554 1.00 98.69 83 ILE A O 1
ATOM 698 N N . ILE A 1 84 ? -1.827 -0.563 -4.046 1.00 98.69 84 ILE A N 1
ATOM 699 C CA . ILE A 1 84 ? -3.200 -1.058 -3.873 1.00 98.69 84 ILE A CA 1
ATOM 700 C C . ILE A 1 84 ? -4.148 0.081 -3.484 1.00 98.69 84 ILE A C 1
ATOM 702 O O . ILE A 1 84 ? -5.231 0.181 -4.047 1.00 98.69 84 ILE A O 1
ATOM 706 N N . GLY A 1 85 ? -3.730 0.974 -2.583 1.00 98.19 85 GLY A N 1
ATOM 707 C CA . GLY A 1 85 ? -4.542 2.119 -2.162 1.00 98.19 85 GLY A CA 1
ATOM 708 C C . GLY A 1 85 ? -4.794 3.181 -3.233 1.00 98.19 85 GLY A C 1
ATOM 709 O O . GLY A 1 85 ? -5.627 4.053 -3.011 1.00 98.19 85 GLY A O 1
ATOM 710 N N . LEU A 1 86 ? -4.100 3.123 -4.373 1.00 97.88 86 LEU A N 1
ATOM 711 C CA . LEU A 1 86 ? -4.382 3.960 -5.541 1.00 97.88 86 LEU A CA 1
ATOM 712 C C . LEU A 1 86 ? -5.271 3.256 -6.575 1.00 97.88 86 LEU A C 1
ATOM 714 O O . LEU A 1 86 ? -5.706 3.904 -7.521 1.00 97.88 86 LEU A O 1
ATOM 718 N N . LEU A 1 87 ? -5.529 1.955 -6.435 1.00 98.12 87 LEU A N 1
ATOM 719 C CA . LEU A 1 87 ? -6.375 1.195 -7.354 1.00 98.12 87 LEU A CA 1
ATOM 720 C C . LEU A 1 87 ? -7.838 1.210 -6.912 1.00 98.12 87 LEU A C 1
ATOM 722 O O . LEU A 1 87 ? -8.170 1.472 -5.754 1.00 98.12 87 LEU A O 1
ATOM 726 N N . GLU A 1 88 ? -8.728 0.888 -7.847 1.00 96.69 88 GLU A N 1
ATOM 727 C CA . GLU A 1 88 ? -10.126 0.654 -7.510 1.00 96.69 88 GLU A CA 1
ATOM 728 C C . GLU A 1 88 ? -10.268 -0.724 -6.856 1.00 96.69 88 GLU A C 1
ATOM 730 O O . GLU A 1 88 ? -9.981 -1.747 -7.473 1.00 96.69 88 GLU A O 1
ATOM 735 N N . ILE A 1 89 ? -10.692 -0.758 -5.595 1.00 97.00 89 ILE A N 1
ATOM 736 C CA . ILE A 1 89 ? -10.939 -2.009 -4.875 1.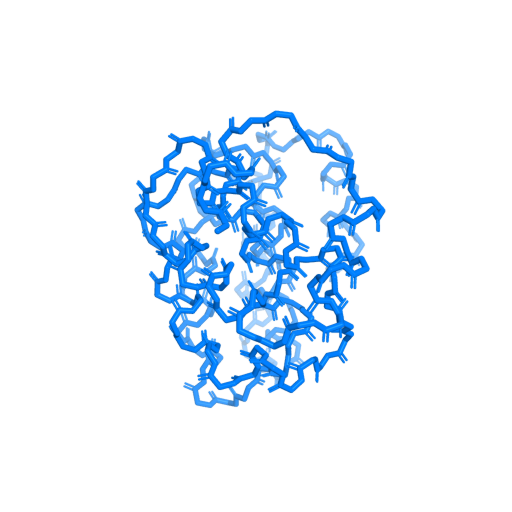00 97.00 89 ILE A CA 1
ATOM 737 C C . ILE A 1 89 ? -12.410 -2.365 -5.086 1.00 97.00 89 ILE A C 1
ATOM 739 O O . ILE A 1 89 ? -13.297 -1.702 -4.543 1.00 97.00 89 ILE A O 1
ATOM 743 N N . THR A 1 90 ? -12.655 -3.372 -5.922 1.00 93.69 90 THR A N 1
ATOM 744 C CA . THR A 1 90 ? -13.991 -3.924 -6.164 1.00 93.69 90 THR A CA 1
ATOM 745 C C . THR A 1 90 ? -14.425 -4.797 -4.989 1.00 93.69 90 THR A C 1
ATOM 747 O O . THR A 1 90 ? -13.583 -5.404 -4.329 1.00 93.69 90 THR A O 1
ATOM 750 N N . GLU A 1 91 ? -15.737 -4.898 -4.764 1.00 95.12 91 GLU A N 1
ATOM 751 C CA . GLU A 1 91 ? -16.351 -5.669 -3.668 1.00 95.12 91 GLU A CA 1
ATOM 752 C C . GLU A 1 91 ? -15.820 -7.114 -3.577 1.00 95.12 91 GLU A C 1
ATOM 754 O O . GLU A 1 91 ? -15.521 -7.599 -2.490 1.00 95.12 91 GLU A O 1
ATOM 759 N N . GLU A 1 92 ? -15.572 -7.758 -4.725 1.00 96.06 92 GLU A N 1
ATOM 760 C CA . GLU A 1 92 ? -14.973 -9.101 -4.825 1.00 96.06 92 GLU A CA 1
ATOM 761 C C . GLU A 1 92 ? -13.636 -9.240 -4.068 1.00 96.06 92 GLU A C 1
ATOM 763 O O . GLU A 1 92 ? -13.327 -10.307 -3.537 1.00 96.06 92 GLU A O 1
ATOM 768 N N . TYR A 1 93 ? -12.831 -8.173 -4.009 1.00 97.69 93 TYR A N 1
ATOM 769 C CA . TYR A 1 93 ? -11.501 -8.190 -3.394 1.00 97.69 93 TYR A CA 1
ATOM 770 C C . TYR A 1 93 ? -11.441 -7.510 -2.026 1.00 97.69 93 TYR A C 1
ATOM 772 O O . TYR A 1 93 ? -10.395 -7.578 -1.376 1.00 97.69 93 TYR A O 1
ATOM 780 N N . GLU A 1 94 ? -12.524 -6.881 -1.565 1.00 96.94 94 GLU A N 1
ATOM 781 C CA . GLU A 1 94 ? -12.535 -6.147 -0.297 1.00 96.94 94 GLU A CA 1
ATOM 782 C C . GLU A 1 94 ? -12.278 -7.057 0.896 1.00 96.94 94 GLU A C 1
ATOM 784 O O . GLU A 1 94 ? -11.388 -6.754 1.683 1.00 96.94 94 GLU A O 1
ATOM 789 N N . GLY A 1 95 ? -12.972 -8.195 0.995 1.00 96.88 95 GLY A N 1
ATOM 790 C CA . GLY A 1 95 ? -12.767 -9.141 2.098 1.00 96.88 95 GLY A CA 1
ATOM 791 C C . GLY A 1 95 ? -11.329 -9.665 2.158 1.00 96.88 95 GLY A C 1
ATOM 792 O O . GLY A 1 95 ? -10.668 -9.574 3.187 1.00 96.88 95 GLY A O 1
ATOM 793 N N . ILE A 1 96 ? -10.789 -10.107 1.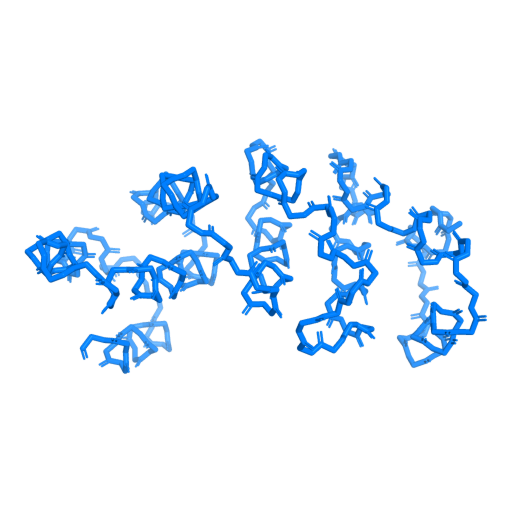016 1.00 97.75 96 ILE A N 1
ATOM 794 C CA . ILE A 1 96 ? -9.424 -10.656 0.938 1.00 97.75 96 ILE A CA 1
ATOM 795 C C . ILE A 1 96 ? -8.375 -9.585 1.282 1.00 97.75 96 ILE A C 1
ATOM 797 O O . ILE A 1 96 ? -7.377 -9.874 1.945 1.00 97.75 96 ILE A O 1
ATOM 801 N N . LEU A 1 97 ? -8.572 -8.344 0.826 1.00 98.56 97 LEU A N 1
ATOM 802 C CA . LEU A 1 97 ? -7.675 -7.241 1.164 1.00 98.56 97 LEU A CA 1
ATOM 803 C C . LEU A 1 97 ? -7.799 -6.837 2.637 1.00 98.56 97 LEU A C 1
ATOM 805 O O . LEU A 1 97 ? -6.778 -6.541 3.260 1.00 98.56 97 LEU A O 1
ATOM 809 N N . PHE A 1 98 ? -9.016 -6.821 3.185 1.00 98.12 98 PHE A N 1
ATOM 810 C CA . PHE A 1 98 ? -9.270 -6.527 4.591 1.00 98.12 98 PHE A CA 1
ATOM 811 C C . PHE A 1 98 ? -8.504 -7.508 5.481 1.00 98.12 98 PHE A C 1
ATOM 813 O O . PHE A 1 98 ? -7.687 -7.067 6.289 1.00 98.12 98 PHE A O 1
ATOM 820 N N . ASP A 1 99 ? -8.651 -8.812 5.241 1.00 97.94 99 ASP A N 1
ATOM 821 C CA . ASP A 1 99 ? -7.956 -9.867 5.987 1.00 97.94 99 ASP A CA 1
ATOM 822 C C . ASP A 1 99 ? -6.431 -9.719 5.896 1.00 97.94 99 ASP A C 1
ATOM 824 O O . ASP A 1 99 ? -5.726 -9.720 6.907 1.00 97.94 99 ASP A O 1
ATOM 828 N N . ALA A 1 100 ? -5.900 -9.496 4.688 1.00 98.50 100 ALA A N 1
ATOM 829 C CA . ALA A 1 100 ? -4.465 -9.289 4.494 1.00 98.50 100 ALA A CA 1
ATOM 830 C C . ALA A 1 100 ? -3.943 -8.045 5.240 1.00 98.50 100 ALA A C 1
ATOM 832 O O . ALA A 1 100 ? -2.812 -8.032 5.734 1.00 98.50 100 ALA A O 1
ATOM 833 N N . CYS A 1 101 ? -4.748 -6.983 5.325 1.00 98.69 101 CYS A N 1
ATOM 834 C CA . CYS A 1 101 ? -4.389 -5.786 6.075 1.00 98.69 101 CYS A CA 1
ATOM 835 C C . CYS A 1 101 ? -4.487 -6.001 7.589 1.00 98.69 101 CYS A C 1
ATOM 837 O O . CYS A 1 101 ? -3.631 -5.485 8.312 1.00 98.69 101 CYS A O 1
ATOM 839 N N . MET A 1 102 ? -5.466 -6.775 8.064 1.00 98.12 102 MET A N 1
ATOM 840 C CA . MET A 1 102 ? -5.597 -7.169 9.470 1.00 98.12 102 MET A CA 1
ATOM 841 C C . MET A 1 102 ? -4.370 -7.953 9.930 1.00 98.12 102 MET A C 1
ATOM 843 O O . MET A 1 102 ? -3.715 -7.540 10.886 1.00 98.12 102 MET A O 1
ATOM 847 N N . GLU A 1 103 ? -3.953 -8.969 9.165 1.00 97.81 103 GLU A N 1
ATOM 848 C CA . GLU A 1 103 ? -2.739 -9.748 9.454 1.00 97.81 103 GLU A CA 1
ATOM 849 C C . GLU A 1 103 ? -1.494 -8.854 9.619 1.00 97.81 103 GLU A C 1
ATOM 851 O O . GLU A 1 103 ? -0.611 -9.142 10.429 1.00 97.81 103 GLU A O 1
ATOM 856 N N . ILE A 1 104 ? -1.392 -7.761 8.851 1.00 98.56 104 ILE A N 1
ATOM 857 C CA . ILE A 1 104 ? -0.292 -6.790 8.958 1.00 98.56 104 ILE A CA 1
ATOM 858 C C . ILE A 1 104 ? -0.477 -5.869 10.170 1.00 98.56 104 ILE A C 1
ATOM 860 O O . ILE A 1 104 ? 0.498 -5.576 10.867 1.00 98.56 104 ILE A O 1
ATOM 864 N N . TRP A 1 105 ? -1.691 -5.369 10.405 1.00 98.44 105 TRP A N 1
ATOM 865 C CA . TRP A 1 105 ? -1.981 -4.436 11.491 1.00 98.44 105 TRP A CA 1
ATOM 866 C C . TRP A 1 105 ? -1.777 -5.073 12.865 1.00 98.44 105 TRP A C 1
ATOM 868 O O . TRP A 1 105 ? -1.157 -4.448 13.727 1.00 98.44 105 TRP A O 1
ATOM 878 N N . GLU A 1 106 ? -2.228 -6.310 13.056 1.00 97.81 106 GLU A N 1
ATOM 879 C CA . GLU A 1 106 ? -2.174 -7.022 14.337 1.00 97.81 106 GLU A CA 1
ATOM 880 C C . GLU A 1 106 ? -0.749 -7.378 14.775 1.00 97.81 106 GLU A C 1
ATOM 882 O O . GLU A 1 106 ? -0.465 -7.518 15.963 1.00 97.81 106 GLU A O 1
ATOM 887 N N . GLN A 1 107 ? 0.195 -7.450 13.836 1.00 97.69 107 GLN A N 1
ATOM 888 C CA . GLN A 1 107 ? 1.601 -7.694 14.144 1.00 97.69 107 GLN A CA 1
ATOM 889 C C . GLN A 1 107 ? 2.271 -6.431 14.700 1.00 97.69 107 GLN A C 1
ATOM 891 O O . GLN A 1 107 ? 2.966 -5.701 13.992 1.00 97.69 107 GLN A O 1
ATOM 896 N N . VAL A 1 108 ? 2.109 -6.189 16.003 1.00 97.25 108 VAL A N 1
ATOM 897 C CA . VAL A 1 108 ? 2.607 -4.989 16.706 1.00 97.25 108 VAL A CA 1
ATOM 898 C C . VAL A 1 108 ? 4.121 -4.770 16.623 1.00 97.25 108 VAL A C 1
ATOM 900 O O . VAL A 1 108 ? 4.576 -3.642 16.821 1.00 97.25 108 VAL A O 1
ATOM 903 N N . GLY A 1 109 ? 4.885 -5.821 16.301 1.00 96.81 109 GLY A N 1
ATOM 904 C CA . GLY A 1 109 ? 6.333 -5.776 16.074 1.00 96.81 109 GLY A CA 1
ATOM 905 C C . GLY A 1 109 ? 6.761 -5.307 14.676 1.00 96.81 109 GLY A C 1
ATOM 906 O O . GLY A 1 109 ? 7.943 -5.038 14.472 1.00 96.81 109 GLY A O 1
ATOM 907 N N . LYS A 1 110 ? 5.835 -5.187 13.713 1.00 97.69 110 LYS A N 1
ATOM 908 C CA . LYS A 1 110 ? 6.129 -4.617 12.388 1.00 97.69 110 LYS A CA 1
ATOM 909 C C . LYS A 1 110 ? 6.426 -3.129 12.477 1.00 97.69 110 LYS A C 1
ATOM 911 O O . LYS A 1 110 ? 5.928 -2.428 13.360 1.00 97.69 110 LYS A O 1
ATOM 916 N N . ILE A 1 111 ? 7.172 -2.609 11.500 1.00 97.81 111 ILE A N 1
ATOM 917 C CA . ILE A 1 111 ? 7.471 -1.176 11.454 1.00 97.81 111 ILE A CA 1
ATOM 918 C C . ILE A 1 111 ? 6.160 -0.358 11.432 1.00 97.81 111 ILE A C 1
ATOM 920 O O . ILE A 1 111 ? 5.258 -0.649 10.641 1.00 97.81 111 ILE A O 1
ATOM 924 N N . PRO A 1 112 ? 6.040 0.731 12.210 1.00 98.31 112 PRO A N 1
ATOM 925 C CA . PRO A 1 112 ? 4.800 1.511 12.268 1.00 98.31 112 PRO A CA 1
ATOM 926 C C . PRO A 1 112 ? 4.291 1.997 10.901 1.00 98.31 112 PRO A C 1
ATOM 928 O O . PRO A 1 112 ? 3.086 2.099 10.679 1.00 98.31 112 PRO A O 1
ATOM 931 N N . SER A 1 113 ? 5.205 2.265 9.957 1.00 97.62 113 SER A N 1
ATOM 932 C CA . SER A 1 113 ? 4.834 2.736 8.619 1.00 97.62 113 SER A CA 1
ATOM 933 C C . SER A 1 113 ? 4.089 1.694 7.775 1.00 97.62 113 SER A C 1
ATOM 935 O O . SER A 1 113 ? 3.157 2.075 7.083 1.00 97.62 113 SER A O 1
ATOM 937 N N . VAL A 1 114 ? 4.432 0.399 7.821 1.00 98.50 114 VAL A N 1
ATOM 938 C CA . VAL A 1 114 ? 3.669 -0.610 7.057 1.00 98.50 114 VAL A CA 1
ATOM 939 C C . VAL A 1 114 ? 2.287 -0.805 7.675 1.00 98.50 114 VAL A C 1
ATOM 941 O O . VAL A 1 114 ? 1.287 -0.826 6.960 1.00 98.50 114 VAL A O 1
ATOM 944 N N . ARG A 1 115 ? 2.232 -0.823 9.013 1.00 98.56 115 ARG A N 1
ATOM 945 C CA . ARG A 1 115 ? 0.999 -0.992 9.784 1.00 98.56 115 ARG A CA 1
ATOM 946 C C . ARG A 1 115 ? -0.019 0.104 9.464 1.00 98.56 115 ARG A C 1
ATOM 948 O O . ARG A 1 115 ? -1.160 -0.209 9.154 1.00 98.56 115 ARG A O 1
ATOM 955 N N . ILE A 1 116 ? 0.383 1.379 9.437 1.00 98.44 116 ILE A N 1
ATOM 956 C CA . ILE A 1 116 ? -0.568 2.464 9.132 1.00 98.44 116 ILE A CA 1
ATOM 957 C C . ILE A 1 116 ? -1.110 2.409 7.700 1.00 98.44 116 ILE A C 1
ATOM 959 O O . ILE A 1 116 ? -2.249 2.800 7.471 1.00 98.44 116 ILE A O 1
ATOM 963 N N . PHE A 1 117 ? -0.320 1.943 6.725 1.00 98.62 117 PHE A N 1
ATOM 964 C CA . PHE A 1 117 ? -0.806 1.804 5.351 1.00 98.62 117 PHE A CA 1
ATOM 965 C C . PHE A 1 117 ? -1.830 0.674 5.239 1.00 98.62 117 PHE A C 1
ATOM 967 O O . PHE A 1 117 ? -2.827 0.854 4.549 1.00 98.62 117 PHE A O 1
ATOM 974 N N . ALA A 1 118 ? -1.644 -0.425 5.976 1.00 98.75 118 ALA A N 1
ATOM 975 C CA . ALA A 1 118 ? -2.658 -1.469 6.095 1.00 98.75 118 ALA A CA 1
ATOM 976 C C . ALA A 1 118 ? -3.929 -0.925 6.769 1.00 98.75 118 ALA A C 1
ATOM 978 O O . ALA A 1 118 ? -5.019 -1.049 6.222 1.00 98.75 118 ALA A O 1
ATOM 979 N N . PHE A 1 119 ? -3.789 -0.210 7.890 1.00 98.62 119 PHE A N 1
ATOM 980 C CA . PHE A 1 119 ? -4.930 0.371 8.606 1.00 98.62 119 PHE A CA 1
ATOM 981 C C . PHE A 1 119 ? -5.740 1.372 7.772 1.00 98.62 119 PHE A C 1
ATOM 983 O O . PHE A 1 119 ? -6.962 1.424 7.873 1.00 98.62 119 PHE A O 1
ATOM 990 N N . ARG A 1 120 ? -5.087 2.149 6.900 1.00 98.44 120 ARG A N 1
ATOM 991 C CA . ARG A 1 120 ? -5.788 3.034 5.955 1.00 98.44 120 ARG A CA 1
ATOM 992 C C . ARG A 1 120 ? -6.740 2.267 5.041 1.00 98.44 120 ARG A C 1
ATOM 994 O O . ARG A 1 120 ? -7.857 2.732 4.838 1.00 98.44 120 ARG A O 1
ATOM 1001 N N . LEU A 1 121 ? -6.311 1.115 4.525 1.00 98.50 121 LEU A N 1
ATOM 1002 C CA . LEU A 1 121 ? -7.141 0.265 3.670 1.00 98.50 121 LEU A CA 1
ATOM 1003 C C . LEU A 1 121 ? -8.268 -0.402 4.467 1.00 98.50 121 LEU A C 1
ATOM 1005 O O . LEU A 1 121 ? -9.401 -0.408 3.996 1.00 98.50 121 LEU A O 1
ATOM 1009 N N . ILE A 1 122 ? -7.992 -0.855 5.698 1.00 98.38 122 ILE A N 1
ATOM 1010 C CA . ILE A 1 122 ? -9.018 -1.362 6.631 1.00 98.38 122 ILE A CA 1
ATOM 1011 C C . ILE A 1 122 ? -10.125 -0.316 6.807 1.00 98.38 122 ILE A C 1
ATOM 1013 O O . ILE A 1 122 ? -11.294 -0.610 6.581 1.00 98.38 122 ILE A O 1
ATOM 1017 N N . VAL A 1 123 ? -9.769 0.929 7.146 1.00 97.44 123 VAL A N 1
ATOM 1018 C CA . VAL A 1 123 ? -10.743 2.018 7.330 1.00 97.44 123 VAL A CA 1
ATOM 1019 C C . VAL A 1 123 ? -11.462 2.368 6.027 1.00 97.44 123 VAL A C 1
ATOM 1021 O O . VAL A 1 123 ? -12.665 2.618 6.043 1.00 97.44 123 VAL A O 1
ATOM 1024 N N . GLN A 1 124 ? -10.753 2.397 4.895 1.00 95.88 124 GLN A N 1
ATOM 1025 C CA . GLN A 1 124 ? -11.354 2.659 3.586 1.00 95.88 124 GLN A CA 1
ATOM 1026 C C . GLN A 1 124 ? -12.454 1.644 3.255 1.00 95.88 124 GLN A C 1
ATOM 1028 O O . GLN A 1 124 ? -13.520 2.049 2.793 1.00 95.88 124 GLN A O 1
ATOM 1033 N N . ILE A 1 125 ? -12.206 0.358 3.511 1.00 96.69 125 ILE A N 1
ATOM 1034 C CA . ILE A 1 125 ? -13.179 -0.719 3.306 1.00 96.69 125 ILE A CA 1
ATOM 1035 C C . ILE A 1 125 ? -14.301 -0.606 4.344 1.00 96.69 125 ILE A C 1
ATOM 1037 O O . ILE A 1 125 ? -15.466 -0.502 3.974 1.00 96.69 125 ILE A O 1
ATOM 1041 N N . ALA A 1 126 ? -1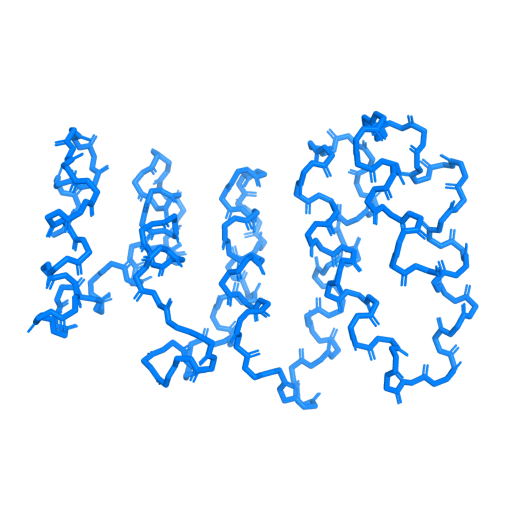3.969 -0.510 5.635 1.00 95.81 126 ALA A N 1
ATOM 1042 C CA . ALA A 1 126 ? -14.946 -0.470 6.725 1.00 95.81 126 ALA A CA 1
ATOM 1043 C C . ALA A 1 126 ? -15.930 0.704 6.650 1.00 95.81 126 ALA A C 1
ATOM 1045 O O . ALA A 1 126 ? -17.059 0.593 7.113 1.00 95.81 126 ALA A O 1
ATOM 1046 N N . ARG A 1 127 ? -15.557 1.823 6.018 1.00 93.94 127 ARG A N 1
ATOM 1047 C CA . ARG A 1 127 ? -16.483 2.943 5.769 1.00 93.94 127 ARG A CA 1
ATOM 1048 C C . ARG A 1 127 ? -17.689 2.565 4.903 1.00 93.94 127 ARG A C 1
ATOM 1050 O O . ARG A 1 127 ? -18.692 3.270 4.966 1.00 93.94 127 ARG A O 1
ATOM 1057 N N . LYS A 1 128 ? -17.604 1.492 4.112 1.00 94.88 128 LYS A N 1
ATOM 1058 C CA . LYS A 1 128 ? -18.718 0.966 3.308 1.00 94.88 128 LYS A CA 1
ATOM 1059 C C . LYS A 1 128 ? -19.668 0.072 4.119 1.00 94.88 128 LYS A C 1
ATOM 1061 O O . LYS A 1 128 ? -20.807 -0.107 3.704 1.00 94.88 128 LYS A O 1
ATOM 1066 N N . TYR A 1 129 ? -19.222 -0.420 5.277 1.00 94.94 129 TYR A N 1
ATOM 1067 C CA . TYR A 1 129 ? -19.872 -1.468 6.070 1.00 94.94 129 TYR A CA 1
ATOM 1068 C C . TYR A 1 129 ? -20.071 -1.004 7.524 1.00 94.94 129 TYR A C 1
ATOM 1070 O O . TYR A 1 129 ? -19.166 -1.147 8.354 1.00 94.94 129 TYR A O 1
ATOM 1078 N N . PRO A 1 130 ? -21.229 -0.407 7.869 1.00 91.00 130 PRO A N 1
ATOM 1079 C CA . PRO A 1 130 ? -21.498 0.122 9.211 1.00 91.00 130 PRO A CA 1
ATOM 1080 C C . PRO A 1 130 ? -21.279 -0.878 10.359 1.00 91.00 130 PRO A C 1
ATOM 1082 O O . PRO A 1 130 ? -20.919 -0.479 11.468 1.00 91.00 130 PRO A O 1
ATOM 1085 N N . GLU A 1 131 ? -21.470 -2.168 10.100 1.00 92.75 131 GLU A N 1
ATOM 1086 C CA . GLU A 1 131 ? -21.240 -3.278 11.022 1.00 92.75 131 GLU A CA 1
ATOM 1087 C C . GLU A 1 131 ? -19.780 -3.389 11.488 1.00 92.75 131 GLU A C 1
ATOM 1089 O O . GLU A 1 131 ? -19.528 -3.812 12.617 1.00 92.75 131 GLU A O 1
ATOM 1094 N N . LEU A 1 132 ? -18.817 -2.919 10.685 1.00 92.88 132 LEU A N 1
ATOM 1095 C CA . LEU A 1 132 ? -17.391 -2.944 11.020 1.00 92.88 132 LEU A CA 1
ATOM 1096 C C . LEU A 1 132 ? -16.972 -1.808 11.965 1.00 92.88 132 LEU A C 1
ATOM 1098 O O . LEU A 1 132 ? -15.819 -1.744 12.386 1.00 92.88 132 LEU A O 1
ATOM 1102 N N . LYS A 1 133 ? -17.883 -0.913 12.366 1.00 90.56 133 LYS A N 1
ATOM 1103 C CA . LYS A 1 133 ? -17.560 0.210 13.264 1.00 90.56 133 LYS A CA 1
ATOM 1104 C C . LYS A 1 133 ? -16.942 -0.244 14.592 1.00 90.56 133 LYS A C 1
ATOM 1106 O O . LYS A 1 133 ? -15.996 0.381 15.076 1.00 90.56 133 LYS A O 1
ATOM 1111 N N . ASN A 1 134 ? -17.474 -1.315 15.181 1.00 91.81 134 ASN A N 1
ATOM 1112 C CA . ASN A 1 134 ? -16.959 -1.850 16.444 1.00 91.81 134 ASN A CA 1
ATOM 1113 C C . ASN A 1 134 ? -15.562 -2.461 16.264 1.00 91.81 134 ASN A C 1
ATOM 1115 O O . ASN A 1 134 ? -14.705 -2.267 17.125 1.00 91.81 134 ASN A O 1
ATOM 1119 N N . GLU A 1 135 ? -15.319 -3.106 15.121 1.00 92.81 135 GLU A N 1
ATOM 1120 C CA . GLU A 1 135 ? -14.015 -3.658 14.746 1.00 92.81 135 GLU A CA 1
ATOM 1121 C C . GLU A 1 135 ? -12.957 -2.549 14.682 1.00 92.81 135 GLU A C 1
ATOM 1123 O O . GLU A 1 135 ? -11.920 -2.624 15.336 1.00 92.81 135 GLU A O 1
ATOM 1128 N N . ILE A 1 136 ? -13.256 -1.439 13.997 1.00 94.81 136 ILE A N 1
ATOM 1129 C CA . ILE A 1 136 ? -12.338 -0.292 13.922 1.00 94.81 136 ILE A CA 1
ATOM 1130 C C . ILE A 1 136 ? -12.019 0.267 15.311 1.00 94.81 136 ILE A C 1
ATOM 1132 O O . ILE A 1 136 ? -10.859 0.557 15.604 1.00 94.81 136 ILE A O 1
ATOM 1136 N N . SER A 1 137 ? -13.018 0.392 16.192 1.00 93.88 137 SER A N 1
ATOM 1137 C CA . SER A 1 137 ? -12.783 0.852 17.564 1.00 93.88 137 SER A CA 1
ATOM 1138 C C . SER A 1 137 ? -11.845 -0.089 18.324 1.00 93.88 137 SER A C 1
ATOM 1140 O O . SER A 1 137 ? -10.904 0.381 18.969 1.00 93.88 137 SER A O 1
ATOM 1142 N N . PHE A 1 138 ? -12.044 -1.402 18.202 1.00 95.94 138 PHE A N 1
ATOM 1143 C CA . PHE A 1 138 ? -11.187 -2.409 18.822 1.00 95.94 138 PHE A CA 1
ATOM 1144 C C . PHE A 1 138 ? -9.732 -2.308 18.337 1.00 95.94 138 PHE A C 1
ATOM 1146 O O . PHE A 1 138 ? -8.800 -2.270 19.144 1.00 95.94 138 PHE A O 1
ATOM 1153 N N . LEU A 1 139 ? -9.526 -2.126 17.033 1.00 96.62 139 LEU A N 1
ATOM 1154 C CA . LEU A 1 139 ? -8.196 -2.034 16.422 1.00 96.62 139 LEU A CA 1
ATOM 1155 C C . LEU A 1 139 ? -7.409 -0.771 16.802 1.00 96.62 139 LEU A C 1
ATOM 1157 O O . LEU A 1 139 ? -6.208 -0.698 16.538 1.00 96.62 139 LEU A O 1
ATOM 1161 N N . THR A 1 140 ? -8.047 0.215 17.440 1.00 96.19 140 THR A N 1
ATOM 1162 C CA . THR A 1 140 ? -7.387 1.434 17.945 1.00 96.19 140 THR A CA 1
ATOM 1163 C C . THR A 1 140 ? -6.976 1.369 19.418 1.00 96.19 140 THR A C 1
ATOM 1165 O O . THR A 1 140 ? -6.424 2.336 19.945 1.00 96.19 140 THR A O 1
ATOM 1168 N N . GLN A 1 141 ? -7.197 0.240 20.095 1.00 97.00 141 GLN A N 1
ATOM 1169 C CA . GLN A 1 141 ? -6.836 0.075 21.504 1.00 97.00 141 GLN A CA 1
ATOM 1170 C C . GLN A 1 141 ? -5.311 0.140 21.750 1.00 97.00 141 GLN A C 1
ATOM 1172 O O . GLN A 1 141 ? -4.518 -0.075 20.824 1.00 97.00 141 GLN A O 1
ATOM 1177 N N . PRO A 1 142 ? -4.864 0.419 22.997 1.00 96.75 142 PRO A N 1
ATOM 1178 C CA . PRO A 1 142 ? -3.445 0.569 23.337 1.00 96.75 142 PRO A CA 1
ATOM 1179 C C . PRO A 1 142 ? -2.564 -0.595 22.878 1.00 96.75 142 PRO A C 1
ATOM 1181 O O . PRO A 1 142 ? -1.502 -0.351 22.310 1.00 96.75 142 PRO A O 1
ATOM 1184 N N . HIS A 1 143 ? -3.051 -1.836 22.985 1.00 96.31 143 HIS A N 1
ATOM 1185 C CA . HIS A 1 143 ? -2.342 -3.027 22.506 1.00 96.31 143 HIS A CA 1
ATOM 1186 C C . HIS A 1 143 ? -1.808 -2.864 21.072 1.00 96.31 143 HIS A C 1
ATOM 1188 O O . HIS A 1 143 ? -0.642 -3.143 20.804 1.00 96.31 143 HIS A O 1
ATOM 1194 N N . TYR A 1 144 ? -2.630 -2.338 20.159 1.00 97.25 144 TYR A N 1
ATOM 1195 C CA . TYR A 1 144 ? -2.240 -2.136 18.766 1.00 97.25 144 TYR A CA 1
ATOM 1196 C C . TYR A 1 144 ? -1.439 -0.851 18.545 1.00 97.25 144 TYR A C 1
ATOM 1198 O O . TYR A 1 144 ? -0.651 -0.769 17.599 1.00 97.25 144 TYR A O 1
ATOM 1206 N N . THR A 1 145 ? -1.632 0.168 19.379 1.00 96.94 145 THR A N 1
ATOM 1207 C CA . THR A 1 145 ? -1.159 1.527 19.087 1.00 96.94 145 THR A CA 1
ATOM 1208 C C . THR A 1 145 ? 0.079 1.943 19.870 1.00 96.94 145 THR A C 1
ATOM 1210 O O . THR A 1 145 ? 0.781 2.857 19.437 1.00 96.94 145 THR A O 1
ATOM 1213 N N . GLU A 1 146 ? 0.414 1.275 20.974 1.00 96.12 146 GLU A N 1
ATOM 1214 C CA . GLU A 1 146 ? 1.535 1.636 21.848 1.00 96.12 146 GLU A CA 1
ATOM 1215 C C . GLU A 1 146 ? 2.876 1.680 21.111 1.00 96.12 146 GLU A C 1
ATOM 1217 O O . GLU A 1 146 ? 3.603 2.669 21.251 1.00 96.12 146 GLU A O 1
ATOM 1222 N N . THR A 1 147 ? 3.145 0.683 20.258 1.00 95.69 147 THR A N 1
ATOM 1223 C CA . THR A 1 147 ? 4.395 0.547 19.485 1.00 95.69 147 THR A CA 1
ATOM 1224 C C . THR A 1 147 ? 4.508 1.513 18.303 1.00 95.69 147 THR A C 1
ATOM 1226 O O . THR A 1 147 ? 5.553 1.595 17.653 1.00 95.69 147 THR A O 1
ATOM 1229 N N . LEU A 1 148 ? 3.451 2.273 18.002 1.00 97.06 148 LEU A N 1
ATOM 1230 C CA . LEU A 1 148 ? 3.469 3.248 16.919 1.00 97.06 148 LEU A CA 1
ATOM 1231 C C . LEU A 1 148 ? 4.303 4.473 17.306 1.00 97.06 148 LEU A C 1
ATOM 1233 O O . LEU A 1 148 ? 4.228 4.986 18.425 1.00 97.06 148 LEU A O 1
ATOM 1237 N N . SER A 1 149 ? 5.056 5.003 16.342 1.00 96.75 149 SER A N 1
ATOM 1238 C CA . SER A 1 149 ? 5.762 6.269 16.536 1.00 96.75 149 SER A CA 1
ATOM 1239 C C . SER A 1 149 ? 4.768 7.436 16.671 1.00 96.75 149 SER A C 1
ATOM 1241 O O . SER A 1 149 ? 3.650 7.348 16.151 1.00 96.75 149 SER A O 1
ATOM 1243 N N . PRO A 1 150 ? 5.153 8.563 17.302 1.00 97.00 150 PRO A N 1
ATOM 1244 C CA . PRO A 1 150 ? 4.257 9.711 17.480 1.00 97.00 150 PRO A CA 1
ATOM 1245 C C . PRO A 1 150 ? 3.620 10.208 16.172 1.00 97.00 150 PRO A C 1
ATOM 1247 O O . PRO A 1 150 ? 2.418 10.453 16.114 1.00 97.00 150 PRO A O 1
ATOM 1250 N N . GLY A 1 151 ? 4.395 10.275 15.083 1.00 96.75 151 GLY A N 1
ATOM 1251 C CA . GLY A 1 151 ? 3.874 10.677 13.771 1.00 96.75 151 GLY A CA 1
ATOM 1252 C C . GLY A 1 151 ? 2.838 9.702 13.198 1.00 96.75 151 GLY A C 1
ATOM 1253 O O . GLY A 1 151 ? 1.882 10.120 12.540 1.00 96.75 151 GLY A O 1
ATOM 1254 N N . ILE A 1 152 ? 2.986 8.405 13.481 1.00 97.50 152 ILE A N 1
ATOM 1255 C CA . ILE A 1 152 ? 2.012 7.396 13.066 1.00 97.50 152 ILE A CA 1
ATOM 1256 C C . ILE A 1 152 ? 0.764 7.425 13.952 1.00 97.50 152 ILE A C 1
ATOM 1258 O O . ILE A 1 152 ? -0.335 7.346 13.410 1.00 97.50 152 ILE A O 1
ATOM 1262 N N . LYS A 1 153 ? 0.894 7.648 15.266 1.00 96.88 153 LYS A N 1
ATOM 1263 C CA . LYS A 1 153 ? -0.255 7.872 16.167 1.00 96.88 153 LYS A CA 1
ATOM 1264 C C . LYS A 1 153 ? -1.103 9.062 15.707 1.00 96.88 153 LYS A C 1
ATOM 1266 O O . LYS A 1 153 ? -2.315 8.933 15.563 1.00 96.88 153 LYS A O 1
ATOM 1271 N N . ASN A 1 154 ? -0.462 10.174 15.350 1.00 96.56 154 ASN A N 1
ATOM 1272 C CA . ASN A 1 154 ? -1.152 11.341 14.791 1.00 96.56 154 ASN A CA 1
ATOM 1273 C C . ASN A 1 154 ? -1.833 11.036 13.447 1.00 96.56 154 ASN A C 1
ATOM 1275 O O . ASN A 1 154 ? -2.878 11.598 13.136 1.00 96.56 154 ASN A O 1
ATOM 1279 N N . SER A 1 155 ? -1.237 10.168 12.625 1.00 95.88 155 SER A N 1
ATOM 1280 C CA . SER A 1 155 ? -1.851 9.736 11.363 1.00 95.88 155 SER A CA 1
ATOM 1281 C C . SER A 1 155 ? -3.072 8.851 11.603 1.00 95.88 155 SER A C 1
ATOM 1283 O O . SER A 1 155 ? -4.059 8.999 10.891 1.00 95.88 155 SER A O 1
ATOM 1285 N N . LEU A 1 156 ? -3.013 7.967 12.602 1.00 96.56 156 LEU A N 1
ATOM 1286 C CA . LEU A 1 156 ? -4.110 7.088 13.000 1.00 96.56 156 LEU A CA 1
ATOM 1287 C C . LEU A 1 156 ? -5.329 7.891 13.469 1.00 96.56 156 LEU A C 1
ATOM 1289 O O . LEU A 1 156 ? -6.426 7.660 12.979 1.00 96.56 156 LEU A O 1
ATOM 1293 N N . GLN A 1 157 ? -5.120 8.889 14.332 1.00 94.75 157 GLN A N 1
ATOM 1294 C CA . GLN A 1 157 ? -6.183 9.764 14.849 1.00 94.75 157 GLN A CA 1
ATOM 1295 C C . GLN A 1 157 ? -6.950 10.530 13.764 1.00 94.75 157 GLN A C 1
ATOM 1297 O O . GLN A 1 157 ? -8.072 10.945 13.999 1.00 94.75 157 GLN A O 1
ATOM 1302 N N . LYS A 1 158 ? -6.355 10.749 12.584 1.00 94.69 158 LYS A N 1
ATOM 1303 C CA . LYS A 1 158 ? -7.026 11.420 11.457 1.00 94.69 158 LYS A CA 1
ATOM 1304 C C . LYS A 1 158 ? -7.906 10.480 10.628 1.00 94.69 158 LYS A C 1
ATOM 1306 O O . LYS A 1 158 ? -8.614 10.949 9.740 1.00 94.69 158 LYS A O 1
ATOM 1311 N N . LEU A 1 159 ? -7.774 9.167 10.819 1.00 92.50 159 LEU A N 1
ATOM 1312 C CA . LEU A 1 159 ? -8.501 8.159 10.044 1.00 92.50 159 LEU A CA 1
ATOM 1313 C C . LEU A 1 159 ? -9.813 7.747 10.710 1.00 92.50 159 LEU A C 1
ATOM 1315 O O . LEU A 1 159 ? -10.749 7.388 9.987 1.00 92.50 159 LEU A O 1
ATOM 1319 N N . VAL A 1 160 ? -9.839 7.791 12.043 1.00 87.62 160 VAL A N 1
ATOM 1320 C CA . VAL A 1 160 ? -10.959 7.389 12.902 1.00 87.62 160 VAL A CA 1
ATOM 1321 C C . VAL A 1 160 ? -11.752 8.574 13.424 1.00 87.62 160 VAL A C 1
ATOM 1323 O O . VAL A 1 160 ? -11.172 9.677 13.516 1.00 87.62 160 VAL A O 1
#

Secondary structure (DSSP, 8-state):
-HHHHHS---HHHHHHHHHH-HHHHHHHHHHHHS--TTHHHHHHHHHHHHPPTT-TTTGGGHHHHHHHTTT--HHHHHHHHHHHTTS---HHHHHHHHHHHHHHHH-TTS-HHHHHHHHHHHHHHHTT-GGGHHHHHHHTSHHHHTTS-HHHHHHHHTT-

Radius of gyration: 16.21 Å; chains: 1; bounding box: 44×25×46 Å

Sequence (160 aa):
MKEILAGRFNKEELVKLLNADREKFDETLLIALENKHPVSWRAAWMLYHTMEEKDRRLQPYLPQLIRALKGKGDGHQRELLRIIGLLEITEEYEGILFDACMEIWEQVGKIPSVRIFAFRLIVQIARKYPELKNEISFLTQPHYTETLSPGIKNSLQKLV